Protein AF-A0A7C6XVX2-F1 (afdb_monomer_lite)

Foldseek 3Di:
DVVVVVCCVVVVVVVVCQVPPDPLVSVLVVLLQVLLVQLLVQLCVQPPVPDSVLSNLLSVLLNVLSVCLQQPNPPVVNVVSLVVSLVVLVVVCVVQPPNADPVSSVSSSCSSHVSSVVSSVVRDHD

Structure (mmCIF, N/CA/C/O backbone):
data_AF-A0A7C6XVX2-F1
#
_entry.id   AF-A0A7C6XVX2-F1
#
loop_
_atom_site.group_PDB
_atom_site.id
_atom_site.type_symbol
_atom_site.label_atom_id
_atom_site.label_alt_id
_atom_site.label_comp_id
_atom_site.label_asym_id
_atom_site.label_entity_id
_atom_site.label_seq_id
_atom_site.pdbx_PDB_ins_code
_atom_site.Cartn_x
_atom_site.Cartn_y
_atom_site.Cartn_z
_atom_site.occupancy
_atom_site.B_iso_or_equiv
_atom_site.auth_seq_id
_atom_site.auth_comp_id
_atom_site.auth_asym_id
_atom_site.auth_atom_id
_atom_site.pdbx_PDB_model_num
ATOM 1 N N . MET A 1 1 ? -16.005 -24.664 -4.861 1.00 73.50 1 MET A N 1
ATOM 2 C CA . MET A 1 1 ? -15.081 -25.453 -5.707 1.00 73.50 1 MET A CA 1
ATOM 3 C C . MET A 1 1 ? -14.760 -24.704 -7.001 1.00 73.50 1 MET A C 1
ATOM 5 O O . MET A 1 1 ? -13.632 -24.253 -7.118 1.00 73.50 1 MET A O 1
ATOM 9 N N . LEU A 1 2 ? -15.741 -24.433 -7.877 1.00 80.44 2 LEU A N 1
ATOM 10 C CA . LEU A 1 2 ? -15.555 -23.720 -9.161 1.00 80.44 2 LEU A CA 1
ATOM 11 C C . LEU A 1 2 ? -14.749 -22.408 -9.091 1.00 80.44 2 LEU A C 1
ATOM 13 O O . LEU A 1 2 ? -13.820 -22.232 -9.869 1.00 80.44 2 LEU A O 1
ATOM 17 N N . VAL A 1 3 ? -15.042 -21.518 -8.135 1.00 84.00 3 VAL A N 1
ATOM 18 C CA . VAL A 1 3 ? -14.327 -20.229 -7.992 1.00 84.00 3 VAL A CA 1
ATOM 19 C C . VAL A 1 3 ? -12.832 -20.418 -7.699 1.00 84.00 3 VAL A C 1
ATOM 21 O O . VAL A 1 3 ? -12.007 -19.713 -8.266 1.00 84.00 3 VAL A O 1
ATOM 24 N N . ARG A 1 4 ? -12.463 -21.402 -6.864 1.00 78.38 4 ARG A N 1
ATOM 25 C CA . ARG A 1 4 ? -11.051 -21.697 -6.544 1.00 78.38 4 ARG A CA 1
ATOM 26 C C . ARG A 1 4 ? -10.321 -22.275 -7.758 1.00 78.38 4 ARG A C 1
ATOM 28 O O . ARG A 1 4 ? -9.172 -21.922 -7.999 1.00 78.38 4 ARG A O 1
ATOM 35 N N . THR A 1 5 ? -10.999 -23.118 -8.536 1.00 84.75 5 THR A N 1
ATOM 36 C CA . THR A 1 5 ? -10.455 -23.701 -9.770 1.00 84.75 5 THR A CA 1
ATOM 37 C C . THR A 1 5 ? -10.251 -22.642 -10.852 1.00 84.75 5 THR A C 1
ATOM 39 O O . THR A 1 5 ? -9.189 -22.603 -11.462 1.00 84.75 5 THR A O 1
ATOM 42 N N . LEU A 1 6 ? -11.221 -21.746 -11.050 1.00 84.75 6 LEU A N 1
ATOM 43 C CA . LEU A 1 6 ? -11.114 -20.643 -12.009 1.00 84.75 6 LEU A CA 1
ATOM 44 C C . LEU A 1 6 ? -10.041 -19.629 -11.604 1.00 84.75 6 LEU A C 1
ATOM 46 O O . LEU A 1 6 ? -9.278 -19.188 -12.457 1.00 84.75 6 LEU A O 1
ATOM 50 N N . ALA A 1 7 ? -9.938 -19.304 -10.311 1.00 81.94 7 ALA A N 1
ATOM 51 C CA . ALA A 1 7 ? -8.889 -18.426 -9.804 1.00 81.94 7 ALA A CA 1
ATOM 52 C C . ALA A 1 7 ? -7.495 -19.002 -10.083 1.00 81.94 7 ALA A C 1
ATOM 54 O O . ALA A 1 7 ? -6.646 -18.288 -10.599 1.00 81.94 7 ALA A O 1
ATOM 55 N N . GLY A 1 8 ? -7.271 -20.295 -9.821 1.00 76.44 8 GLY A N 1
ATOM 56 C CA . GLY A 1 8 ? -6.002 -20.952 -10.149 1.00 76.44 8 GLY A CA 1
ATOM 57 C C . GLY A 1 8 ? -5.729 -21.012 -11.655 1.00 76.44 8 GLY A C 1
ATOM 58 O O . GLY A 1 8 ? -4.622 -20.703 -12.091 1.00 76.44 8 GLY A O 1
ATOM 59 N N . LEU A 1 9 ? -6.748 -21.349 -12.452 1.00 88.31 9 LEU A N 1
ATOM 60 C CA . LEU A 1 9 ? -6.645 -21.439 -13.910 1.00 88.31 9 LEU A CA 1
ATOM 61 C C . LEU A 1 9 ? -6.325 -20.091 -14.567 1.00 88.31 9 LEU A C 1
ATOM 63 O O . LEU A 1 9 ? -5.665 -20.082 -15.595 1.00 88.31 9 LEU A O 1
ATOM 67 N N . LEU A 1 10 ? -6.784 -18.972 -13.998 1.00 85.06 10 LEU A N 1
ATOM 68 C CA . LEU A 1 10 ? -6.509 -17.624 -14.505 1.00 85.06 10 LEU A CA 1
ATOM 69 C C . LEU A 1 10 ? -5.225 -17.029 -13.916 1.00 85.06 10 LEU A C 1
ATOM 71 O O . LEU A 1 10 ? -4.445 -16.425 -14.646 1.00 85.06 10 LEU A O 1
ATOM 75 N N . ALA A 1 11 ? -4.980 -17.213 -12.616 1.00 79.62 11 ALA A N 1
ATOM 76 C CA . ALA A 1 11 ? -3.825 -16.633 -11.935 1.00 79.62 11 ALA A CA 1
ATOM 77 C C . ALA A 1 11 ? -2.502 -17.222 -12.432 1.00 79.62 11 ALA A C 1
ATOM 79 O O . ALA A 1 11 ? -1.525 -16.491 -12.558 1.00 79.62 11 ALA A O 1
ATOM 80 N N . LEU A 1 12 ? -2.467 -18.521 -12.747 1.00 80.56 12 LEU A N 1
ATOM 81 C CA . LEU A 1 12 ? -1.256 -19.184 -13.225 1.00 80.56 12 LEU A CA 1
ATOM 82 C C . LEU A 1 12 ? -0.781 -18.645 -14.594 1.00 80.56 12 LEU A C 1
ATOM 84 O O . LEU A 1 12 ? 0.355 -18.183 -14.673 1.00 80.56 12 LEU A O 1
ATOM 88 N N . PRO A 1 13 ? -1.597 -18.621 -15.667 1.00 82.25 13 PRO A N 1
ATOM 89 C CA . PRO A 1 13 ? -1.185 -18.025 -16.937 1.00 82.25 13 PRO A CA 1
ATOM 90 C C . PRO A 1 13 ? -0.980 -16.513 -16.837 1.00 82.25 13 PRO A C 1
ATOM 92 O O . PRO A 1 13 ? -0.093 -15.992 -17.507 1.00 82.25 13 PRO A O 1
ATOM 95 N N . LEU A 1 14 ? -1.728 -15.809 -15.979 1.00 81.19 14 LEU A N 1
ATOM 96 C CA . LEU A 1 14 ? -1.482 -14.391 -15.713 1.00 81.19 14 LEU A CA 1
ATOM 97 C C . LEU A 1 14 ? -0.083 -14.167 -15.119 1.00 81.19 14 LEU A C 1
ATOM 99 O O . LEU A 1 14 ? 0.624 -13.272 -15.570 1.00 81.19 14 LEU A O 1
ATOM 103 N N . LEU A 1 15 ? 0.344 -15.006 -14.169 1.00 76.75 15 LEU A N 1
ATOM 104 C CA . LEU A 1 15 ? 1.694 -14.972 -13.600 1.00 76.75 15 LEU A CA 1
ATOM 105 C C . LEU A 1 15 ? 2.759 -15.175 -14.688 1.00 76.75 15 LEU A C 1
ATOM 107 O O . LEU A 1 15 ? 3.707 -14.399 -14.773 1.00 76.75 15 LEU A O 1
ATOM 111 N N . PHE A 1 16 ? 2.585 -16.178 -15.554 1.00 78.19 16 PHE A N 1
ATOM 112 C CA . PHE A 1 16 ? 3.506 -16.417 -16.669 1.00 78.19 16 PHE A CA 1
ATOM 113 C C . PHE A 1 16 ? 3.549 -15.242 -17.653 1.00 78.19 16 PHE A C 1
ATOM 115 O O . PHE A 1 16 ? 4.627 -14.872 -18.107 1.00 78.19 16 PHE A O 1
ATOM 122 N N . LEU A 1 17 ? 2.410 -14.612 -17.945 1.00 79.75 17 LEU A N 1
ATOM 123 C CA . LEU A 1 17 ? 2.344 -13.445 -18.826 1.00 79.75 17 LEU A CA 1
ATOM 124 C C . LEU A 1 17 ? 3.087 -12.245 -18.214 1.00 79.75 17 LEU A C 1
ATOM 126 O O . LEU A 1 17 ? 3.861 -11.586 -18.903 1.00 79.75 17 LEU A O 1
ATOM 130 N N . VAL A 1 18 ? 2.929 -12.015 -16.907 1.00 74.44 18 VAL A N 1
ATOM 131 C CA . VAL A 1 18 ? 3.647 -10.963 -16.167 1.00 74.44 18 VAL A CA 1
ATOM 132 C C . VAL A 1 18 ? 5.162 -11.194 -16.148 1.00 74.44 18 VAL A C 1
ATOM 134 O O . VAL A 1 18 ? 5.915 -10.229 -16.186 1.00 74.44 18 VAL A O 1
ATOM 137 N N . ILE A 1 19 ? 5.626 -12.445 -16.109 1.00 71.00 19 ILE A N 1
ATOM 138 C CA . ILE A 1 19 ? 7.064 -12.755 -16.065 1.00 71.00 19 ILE A CA 1
ATOM 139 C C . ILE A 1 19 ? 7.702 -12.740 -17.463 1.00 71.00 19 ILE A C 1
ATOM 141 O O . ILE A 1 19 ? 8.821 -12.263 -17.609 1.00 71.00 19 ILE A O 1
ATOM 145 N N . PHE A 1 20 ? 7.023 -13.275 -18.484 1.00 73.25 20 PHE A N 1
ATOM 146 C CA . PHE A 1 20 ? 7.635 -13.531 -19.798 1.00 73.25 20 PHE A CA 1
ATOM 147 C C . PHE A 1 20 ? 7.269 -12.525 -20.896 1.00 73.25 20 PHE A C 1
ATOM 149 O O . PHE A 1 20 ? 7.968 -12.467 -21.904 1.00 73.25 20 PHE A O 1
ATOM 156 N N . VAL A 1 21 ? 6.173 -11.773 -20.752 1.00 78.94 21 VAL A N 1
ATOM 157 C CA . VAL A 1 21 ? 5.651 -10.893 -21.820 1.00 78.94 21 VAL A CA 1
ATOM 158 C C . VAL A 1 21 ? 5.733 -9.415 -21.443 1.00 78.94 21 VAL A C 1
ATOM 160 O O . VAL A 1 21 ? 5.734 -8.552 -22.321 1.00 78.94 21 VAL A O 1
ATOM 163 N N . LEU A 1 22 ? 5.782 -9.101 -20.149 1.00 74.00 22 LEU A N 1
ATOM 164 C CA . LEU A 1 22 ? 5.723 -7.723 -19.684 1.00 74.00 22 LEU A CA 1
ATOM 165 C C . LEU A 1 22 ? 7.050 -6.986 -19.949 1.00 74.00 22 LEU A C 1
ATOM 167 O O . LEU A 1 22 ? 8.115 -7.536 -19.673 1.00 74.00 22 LEU A O 1
ATOM 171 N N . PRO A 1 23 ? 6.999 -5.740 -20.456 1.00 74.88 23 PRO A N 1
ATOM 172 C CA . PRO A 1 23 ? 8.185 -4.898 -20.602 1.00 74.88 23 PRO A CA 1
ATOM 173 C C . PRO A 1 23 ? 8.805 -4.581 -19.233 1.00 74.88 23 PRO A C 1
ATOM 175 O O . PRO A 1 23 ? 8.134 -4.700 -18.210 1.00 74.88 23 PRO A O 1
ATOM 178 N N . ASP A 1 24 ? 10.049 -4.101 -19.217 1.00 74.31 24 ASP A N 1
ATOM 179 C CA . ASP A 1 24 ? 10.851 -3.857 -18.003 1.00 74.31 24 ASP A CA 1
ATOM 180 C C . ASP A 1 24 ? 10.130 -3.045 -16.904 1.00 74.31 24 ASP A C 1
ATOM 182 O O . ASP A 1 24 ? 10.327 -3.278 -15.713 1.00 74.31 24 ASP A O 1
ATOM 186 N N . TRP A 1 25 ? 9.227 -2.131 -17.278 1.00 73.88 25 TRP A N 1
ATOM 187 C CA . TRP A 1 25 ? 8.416 -1.336 -16.342 1.00 73.88 25 TRP A CA 1
ATOM 188 C C . TRP A 1 25 ? 7.161 -2.057 -15.817 1.00 73.88 25 TRP A C 1
ATOM 190 O O . TRP A 1 25 ? 6.591 -1.676 -14.793 1.00 73.88 25 TRP A O 1
ATOM 200 N N . GLY A 1 26 ? 6.699 -3.095 -16.511 1.00 77.88 26 GLY A N 1
ATOM 201 C CA . GLY A 1 26 ? 5.473 -3.819 -16.190 1.00 77.88 26 GLY A CA 1
ATOM 202 C C . GLY A 1 26 ? 5.597 -4.668 -14.928 1.00 77.88 26 GLY A C 1
ATOM 203 O O . GLY A 1 26 ? 4.652 -4.748 -14.142 1.00 77.88 26 GLY A O 1
ATOM 204 N N . VAL A 1 27 ? 6.763 -5.275 -14.703 1.00 77.75 27 VAL A N 1
ATOM 205 C CA . VAL A 1 27 ? 7.040 -6.107 -13.522 1.00 77.75 27 VAL A CA 1
ATOM 206 C C . VAL A 1 27 ? 6.931 -5.297 -12.214 1.00 77.75 27 VAL A C 1
ATOM 208 O O . VAL A 1 27 ? 6.145 -5.690 -11.347 1.00 77.75 27 VAL A O 1
ATOM 211 N N . PRO A 1 28 ? 7.607 -4.139 -12.055 1.00 78.94 28 PRO A N 1
ATOM 212 C CA . PRO A 1 28 ? 7.433 -3.292 -10.873 1.00 78.94 28 PRO A CA 1
ATOM 213 C C . PRO A 1 28 ? 5.990 -2.808 -10.688 1.00 78.94 28 PRO A C 1
ATOM 215 O O . PRO A 1 28 ? 5.505 -2.745 -9.559 1.00 78.94 28 PRO A O 1
ATOM 218 N N . MET A 1 29 ? 5.266 -2.526 -11.775 1.00 82.12 29 MET A N 1
ATOM 219 C CA . MET A 1 29 ? 3.857 -2.130 -11.704 1.00 82.12 29 MET A CA 1
ATOM 220 C C . MET A 1 29 ? 2.960 -3.270 -11.197 1.00 82.12 29 MET A C 1
ATOM 222 O O . MET A 1 29 ? 2.088 -3.040 -10.358 1.00 82.12 29 MET A O 1
ATOM 226 N N . ALA A 1 30 ? 3.204 -4.509 -11.633 1.00 83.88 30 ALA A N 1
ATOM 227 C CA . ALA A 1 30 ? 2.503 -5.683 -11.120 1.00 83.88 30 ALA A CA 1
ATOM 228 C C . ALA A 1 30 ? 2.771 -5.885 -9.619 1.00 83.88 30 ALA A C 1
ATOM 230 O O . ALA A 1 30 ? 1.831 -6.073 -8.845 1.00 83.88 30 ALA A O 1
ATOM 231 N N . TYR A 1 31 ? 4.027 -5.761 -9.180 1.00 83.94 31 TYR A N 1
ATOM 232 C CA . TYR A 1 31 ? 4.374 -5.838 -7.759 1.00 83.94 31 TYR A CA 1
ATOM 233 C C . TYR A 1 31 ? 3.830 -4.668 -6.933 1.00 83.94 31 TYR A C 1
ATOM 235 O O . TYR A 1 31 ? 3.510 -4.863 -5.762 1.00 83.94 31 TYR A O 1
ATOM 243 N N . ALA A 1 32 ? 3.676 -3.476 -7.512 1.00 86.94 32 ALA A N 1
ATOM 244 C CA . ALA A 1 32 ? 3.016 -2.350 -6.856 1.00 86.94 32 ALA A CA 1
ATOM 245 C C . ALA A 1 32 ? 1.531 -2.637 -6.606 1.00 86.94 32 ALA A C 1
ATOM 247 O O . ALA A 1 32 ? 1.037 -2.401 -5.505 1.00 86.94 32 ALA A O 1
ATOM 248 N N . VAL A 1 33 ? 0.831 -3.212 -7.590 1.00 89.19 33 VAL A N 1
ATOM 249 C CA . VAL A 1 33 ? -0.574 -3.622 -7.439 1.00 89.19 33 VAL A CA 1
ATOM 250 C C . VAL A 1 33 ? -0.710 -4.739 -6.403 1.00 89.19 33 VAL A C 1
ATOM 252 O O . VAL A 1 33 ? -1.554 -4.647 -5.513 1.00 89.19 33 VAL A O 1
ATOM 255 N N . LEU A 1 34 ? 0.141 -5.766 -6.472 1.00 87.38 34 LEU A N 1
ATOM 256 C CA . LEU A 1 34 ? 0.140 -6.868 -5.506 1.00 87.38 34 LEU A CA 1
ATOM 257 C C . LEU A 1 34 ? 0.485 -6.389 -4.091 1.00 87.38 34 LEU A C 1
ATOM 259 O O . LEU A 1 34 ? -0.175 -6.788 -3.137 1.00 87.38 34 LEU A O 1
ATOM 263 N N . GLY A 1 35 ? 1.469 -5.499 -3.954 1.00 87.88 35 GLY A N 1
ATOM 264 C CA . GLY A 1 35 ? 1.842 -4.870 -2.688 1.00 87.88 35 GLY A CA 1
ATOM 265 C C . GLY A 1 35 ? 0.710 -4.038 -2.096 1.00 87.88 35 GLY A C 1
ATOM 266 O O . GLY A 1 35 ? 0.421 -4.160 -0.909 1.00 87.88 35 GLY A O 1
ATOM 267 N N . ALA A 1 36 ? 0.018 -3.250 -2.921 1.00 90.75 36 ALA A N 1
ATOM 268 C CA . ALA A 1 36 ? -1.136 -2.467 -2.492 1.00 90.75 36 ALA A CA 1
ATOM 269 C C . ALA A 1 36 ? -2.293 -3.353 -2.017 1.00 90.75 36 ALA A C 1
ATOM 271 O O . ALA A 1 36 ? -2.885 -3.077 -0.973 1.00 90.75 36 ALA A O 1
ATOM 272 N N . LEU A 1 37 ? -2.592 -4.429 -2.753 1.00 89.31 37 LEU A N 1
ATOM 273 C CA . LEU A 1 37 ? -3.640 -5.379 -2.388 1.00 89.31 37 LEU A CA 1
ATOM 274 C C . LEU A 1 37 ? -3.289 -6.108 -1.084 1.00 89.31 37 LEU A C 1
ATOM 276 O O . LEU A 1 37 ? -4.099 -6.137 -0.162 1.00 89.31 37 LEU A O 1
ATOM 280 N N . ALA A 1 38 ? -2.059 -6.618 -0.976 1.00 87.56 38 ALA A N 1
ATOM 281 C CA . ALA A 1 38 ? -1.570 -7.300 0.217 1.00 87.56 38 ALA A CA 1
ATOM 282 C C . ALA A 1 38 ? -1.595 -6.381 1.446 1.00 87.56 38 ALA A C 1
ATOM 284 O O . ALA A 1 38 ? -2.051 -6.789 2.513 1.00 87.56 38 ALA A O 1
ATOM 285 N N . ALA A 1 39 ? -1.163 -5.124 1.294 1.00 90.00 39 ALA A N 1
ATOM 286 C CA . ALA A 1 39 ? -1.210 -4.139 2.366 1.00 90.00 39 ALA A CA 1
ATOM 287 C C . ALA A 1 39 ? -2.654 -3.822 2.782 1.00 90.00 39 ALA A C 1
ATOM 289 O O . ALA A 1 39 ? -2.974 -3.813 3.971 1.00 90.00 39 ALA A O 1
ATOM 290 N N . TYR A 1 40 ? -3.546 -3.615 1.811 1.00 89.69 40 TYR A N 1
ATOM 291 C CA . TYR A 1 40 ? -4.958 -3.347 2.068 1.00 89.69 40 TYR A CA 1
ATOM 292 C C . TYR A 1 40 ? -5.634 -4.497 2.820 1.00 89.69 40 TYR A C 1
ATOM 294 O O . TYR A 1 40 ? -6.333 -4.263 3.810 1.00 89.69 40 TYR A O 1
ATOM 302 N N . GLU A 1 41 ? -5.435 -5.733 2.363 1.00 88.38 41 GLU A N 1
ATOM 303 C CA . GLU A 1 41 ? -6.040 -6.922 2.960 1.00 88.38 41 GLU A CA 1
ATOM 304 C C . GLU A 1 41 ? -5.480 -7.202 4.352 1.00 88.38 41 GLU A C 1
ATOM 306 O O . GLU A 1 41 ? -6.259 -7.454 5.270 1.00 88.38 41 GLU A O 1
ATOM 311 N N . LEU A 1 42 ? -4.163 -7.072 4.547 1.00 88.50 42 LEU A N 1
ATOM 312 C CA . LEU A 1 42 ? -3.537 -7.275 5.852 1.00 88.50 42 LEU A CA 1
ATOM 313 C C . LEU A 1 42 ? -4.071 -6.284 6.893 1.00 88.50 42 LEU A C 1
ATOM 315 O O . LEU A 1 42 ? -4.470 -6.683 7.987 1.00 88.50 42 LEU A O 1
ATOM 319 N N . VAL A 1 43 ? -4.136 -4.995 6.546 1.00 87.50 43 VAL A N 1
ATOM 320 C CA . VAL A 1 43 ? -4.644 -3.958 7.459 1.00 87.50 43 VAL A CA 1
ATOM 321 C C . VAL A 1 43 ? -6.146 -4.111 7.691 1.00 87.50 43 VAL A C 1
ATOM 323 O O . VAL A 1 43 ? -6.626 -3.893 8.803 1.00 87.50 43 VAL A O 1
ATOM 326 N N . SER A 1 44 ? -6.901 -4.528 6.672 1.00 85.12 44 SER A N 1
ATOM 327 C CA . SER A 1 44 ? -8.333 -4.814 6.813 1.00 85.12 44 SER A CA 1
ATOM 328 C C . SER A 1 44 ? -8.593 -6.014 7.731 1.00 85.12 44 SER A C 1
ATOM 330 O O . SER A 1 44 ? -9.528 -5.970 8.535 1.00 85.12 44 SER A O 1
ATOM 332 N N . ALA A 1 45 ? -7.755 -7.052 7.651 1.00 80.94 45 ALA A N 1
ATOM 333 C CA . ALA A 1 45 ? -7.840 -8.258 8.472 1.00 80.94 45 ALA A CA 1
ATOM 334 C C . ALA A 1 45 ? -7.425 -8.017 9.934 1.00 80.94 45 ALA A C 1
ATOM 336 O O . ALA A 1 45 ? -8.007 -8.618 10.833 1.00 80.94 45 ALA A O 1
ATOM 337 N N . ALA A 1 46 ? -6.492 -7.096 10.190 1.00 75.38 46 ALA A N 1
ATOM 338 C CA . ALA A 1 46 ? -5.974 -6.772 11.525 1.00 75.38 46 ALA A CA 1
ATOM 339 C C . ALA A 1 46 ? -6.956 -6.014 12.452 1.00 75.38 46 ALA A C 1
ATOM 341 O O . ALA A 1 46 ? -6.561 -5.533 13.509 1.00 75.38 46 ALA A O 1
ATOM 342 N N . GLY A 1 47 ? -8.243 -5.916 12.094 1.00 62.41 47 GLY A N 1
ATOM 343 C CA . GLY A 1 47 ? -9.293 -5.415 12.996 1.00 62.41 47 GLY A CA 1
ATOM 344 C C . GLY A 1 47 ? -9.919 -4.065 12.626 1.00 62.41 47 GLY A C 1
ATOM 345 O O . GLY A 1 47 ? -10.583 -3.452 13.460 1.00 62.41 47 GLY A O 1
ATOM 346 N N . LEU A 1 48 ? -9.774 -3.593 11.382 1.00 52.41 48 LEU A N 1
ATOM 347 C CA . LEU A 1 48 ? -10.102 -2.211 10.991 1.00 52.41 48 LEU A CA 1
ATOM 348 C C . LEU A 1 48 ? -11.243 -2.021 9.985 1.00 52.41 48 LEU A C 1
ATOM 350 O O . LEU A 1 48 ? -11.392 -0.927 9.435 1.00 52.41 48 LEU A O 1
ATOM 354 N N . ALA A 1 49 ? -12.108 -3.013 9.763 1.00 52.38 49 ALA A N 1
ATOM 355 C CA . ALA A 1 49 ? -13.203 -2.890 8.786 1.00 52.38 49 ALA A CA 1
ATOM 356 C C . ALA A 1 49 ? -14.118 -1.655 8.997 1.00 52.38 49 ALA A C 1
ATOM 358 O O . ALA A 1 49 ? -14.801 -1.222 8.069 1.00 52.38 49 ALA A O 1
ATOM 359 N N . LYS A 1 50 ? -14.106 -1.040 10.191 1.00 60.50 50 LYS A N 1
ATOM 360 C CA . LYS A 1 50 ? -14.840 0.200 10.488 1.00 60.50 50 LYS A CA 1
ATOM 361 C C . LYS A 1 50 ? -14.226 1.463 9.867 1.00 60.50 50 LYS A C 1
ATOM 363 O O . LYS A 1 50 ? -14.960 2.414 9.613 1.00 60.50 50 LYS A O 1
ATOM 368 N N . ARG A 1 51 ? -12.910 1.514 9.620 1.00 69.94 51 ARG A N 1
ATOM 369 C CA . ARG A 1 51 ? -12.209 2.732 9.171 1.00 69.94 51 ARG A CA 1
ATOM 370 C C . ARG A 1 51 ? -11.336 2.447 7.949 1.00 69.94 51 ARG A C 1
ATOM 372 O O . ARG A 1 51 ? -10.146 2.172 8.055 1.00 69.94 51 ARG A O 1
ATOM 379 N N . LYS A 1 52 ? -11.934 2.618 6.764 1.00 81.88 52 LYS A N 1
ATOM 380 C CA . LYS A 1 52 ? -11.305 2.417 5.439 1.00 81.88 52 LYS A CA 1
ATOM 381 C C . LYS A 1 52 ? -10.063 3.281 5.175 1.00 81.88 52 LYS A C 1
ATOM 383 O O . LYS A 1 52 ? -9.337 3.014 4.224 1.00 81.88 52 LYS A O 1
ATOM 388 N N . PHE A 1 53 ? -9.814 4.297 6.003 1.00 86.44 53 PHE A N 1
ATOM 389 C CA . PHE A 1 53 ? -8.674 5.201 5.860 1.00 86.44 53 PHE A CA 1
ATOM 390 C C . PHE A 1 53 ? -7.325 4.489 6.031 1.00 86.44 53 PHE A C 1
ATOM 392 O O . PHE A 1 53 ? -6.446 4.671 5.196 1.00 86.44 53 PHE A O 1
ATOM 399 N N . LEU A 1 54 ? -7.166 3.657 7.069 1.00 86.94 54 LEU A N 1
ATOM 400 C CA . LEU A 1 54 ? -5.887 2.999 7.370 1.00 86.94 54 LEU A CA 1
ATOM 401 C C . LEU A 1 54 ? -5.481 1.958 6.303 1.00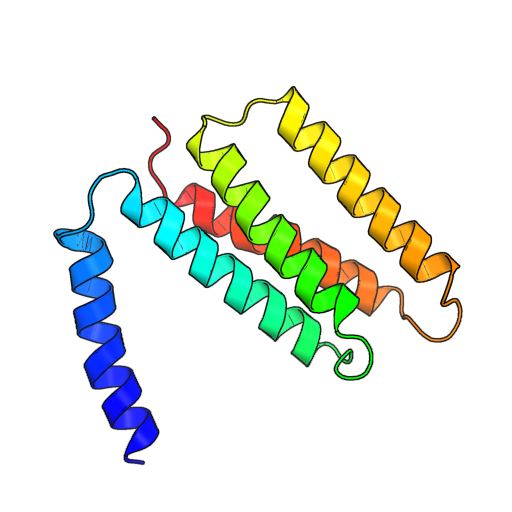 86.94 54 LEU A C 1
ATOM 403 O O . LEU A 1 54 ? -4.349 2.019 5.823 1.00 86.94 54 LEU A O 1
ATOM 407 N N . PRO A 1 55 ? -6.386 1.078 5.829 1.00 87.88 55 PRO A N 1
ATOM 408 C CA . PRO A 1 55 ? -6.092 0.218 4.684 1.00 87.88 55 PRO A CA 1
ATOM 409 C C . PRO A 1 55 ? -5.756 1.004 3.409 1.00 87.88 55 PRO A C 1
ATOM 411 O O . PRO A 1 55 ? -4.813 0.660 2.703 1.00 87.88 55 PRO A O 1
ATOM 414 N N . ALA A 1 56 ? -6.494 2.083 3.118 1.00 89.81 56 ALA A N 1
ATOM 415 C CA . ALA A 1 56 ? -6.291 2.870 1.902 1.00 89.81 56 ALA A CA 1
ATOM 416 C C . ALA A 1 56 ? -4.954 3.625 1.902 1.00 89.81 56 ALA A C 1
ATOM 418 O O . ALA A 1 56 ? -4.267 3.660 0.879 1.00 89.81 56 ALA A O 1
ATOM 419 N N . ILE A 1 57 ? -4.557 4.205 3.041 1.00 91.06 57 ILE A N 1
ATOM 420 C CA . ILE A 1 57 ? -3.279 4.916 3.139 1.00 91.06 57 ILE A CA 1
ATOM 421 C C . ILE A 1 57 ? -2.100 3.943 3.084 1.00 91.06 57 ILE A C 1
ATOM 423 O O . ILE A 1 57 ? -1.130 4.220 2.388 1.00 91.06 57 ILE A O 1
ATOM 427 N N . SER A 1 58 ? -2.213 2.772 3.719 1.00 90.69 58 SER A N 1
ATOM 428 C CA . SER A 1 58 ? -1.195 1.718 3.637 1.00 90.69 58 SER A CA 1
ATOM 429 C C . SER A 1 58 ? -1.013 1.216 2.202 1.00 90.69 58 SER A C 1
ATOM 431 O O . SER A 1 58 ? 0.108 1.163 1.706 1.00 90.69 58 SER A O 1
ATOM 433 N N . ALA A 1 59 ? -2.115 0.963 1.487 1.00 91.62 59 ALA A N 1
ATOM 434 C CA . ALA A 1 59 ? -2.084 0.567 0.081 1.00 91.62 59 ALA A CA 1
ATOM 435 C C . ALA A 1 59 ? -1.474 1.648 -0.829 1.00 91.62 59 ALA A C 1
ATOM 437 O O . ALA A 1 59 ? -0.684 1.342 -1.716 1.00 91.62 59 ALA A O 1
ATOM 438 N N . SER A 1 60 ? -1.797 2.922 -0.586 1.00 92.25 60 SER A N 1
ATOM 439 C CA . SER A 1 60 ? -1.225 4.048 -1.340 1.00 92.25 60 SER A CA 1
ATOM 440 C C . SER A 1 60 ? 0.288 4.147 -1.139 1.00 92.25 60 SER A C 1
ATOM 442 O O . SER A 1 60 ? 1.038 4.312 -2.101 1.00 92.25 60 SER A O 1
ATOM 444 N N . PHE A 1 61 ? 0.749 3.996 0.105 1.00 91.00 61 PHE A N 1
ATOM 445 C CA . PHE A 1 61 ? 2.175 3.993 0.416 1.00 91.00 61 PHE A CA 1
ATOM 446 C C . PHE A 1 61 ? 2.895 2.766 -0.137 1.00 91.00 61 PHE A C 1
ATOM 448 O O . PHE A 1 61 ? 4.020 2.903 -0.607 1.00 91.00 61 PHE A O 1
ATOM 455 N N . ALA A 1 62 ? 2.231 1.613 -0.206 1.00 90.38 62 ALA A N 1
ATOM 456 C CA . ALA A 1 62 ? 2.786 0.431 -0.848 1.00 90.38 62 ALA A CA 1
ATOM 457 C C . ALA A 1 62 ? 3.118 0.647 -2.332 1.00 90.38 62 ALA A C 1
ATOM 459 O O . ALA A 1 62 ? 4.170 0.211 -2.801 1.00 90.38 62 ALA A O 1
ATOM 460 N N . VAL A 1 63 ? 2.271 1.383 -3.059 1.00 90.25 63 VAL A N 1
ATOM 461 C CA . VAL A 1 63 ? 2.557 1.786 -4.445 1.00 90.25 63 VAL A CA 1
ATOM 462 C C . VAL A 1 63 ? 3.717 2.781 -4.502 1.00 90.25 63 VAL A C 1
ATOM 464 O O . VAL A 1 63 ? 4.605 2.639 -5.340 1.00 90.25 63 VAL A O 1
ATOM 467 N N . LEU A 1 64 ? 3.737 3.773 -3.606 1.00 89.44 64 LEU A N 1
ATOM 468 C CA . LEU A 1 64 ? 4.795 4.789 -3.564 1.00 89.44 64 LEU A CA 1
ATOM 469 C C . LEU A 1 64 ? 6.172 4.188 -3.276 1.00 89.44 64 LEU A C 1
ATOM 471 O O . LEU A 1 64 ? 7.135 4.556 -3.940 1.00 89.44 64 LEU A O 1
ATOM 475 N N . VAL A 1 65 ? 6.264 3.240 -2.339 1.00 87.56 65 VAL A N 1
ATOM 476 C CA . VAL A 1 65 ? 7.519 2.545 -2.016 1.00 87.56 65 VAL A CA 1
ATOM 477 C C . VAL A 1 65 ? 8.060 1.811 -3.240 1.00 87.56 65 VAL A C 1
ATOM 479 O O . VAL A 1 65 ? 9.254 1.895 -3.520 1.00 87.56 65 VAL A O 1
ATOM 482 N N . GLN A 1 66 ? 7.186 1.170 -4.018 1.00 84.44 66 GLN A N 1
ATOM 483 C CA . GLN A 1 66 ? 7.596 0.500 -5.251 1.00 84.44 66 GLN A CA 1
ATOM 484 C C . GLN A 1 66 ? 7.991 1.468 -6.362 1.00 84.44 66 GLN A C 1
ATOM 486 O O . GLN A 1 66 ? 8.962 1.219 -7.074 1.00 84.44 66 GLN A O 1
ATOM 491 N N . ALA A 1 67 ? 7.306 2.606 -6.476 1.00 84.44 67 ALA A N 1
ATOM 492 C CA . ALA A 1 67 ? 7.714 3.663 -7.392 1.00 84.44 67 ALA A CA 1
ATOM 493 C C . ALA A 1 67 ? 9.105 4.212 -7.026 1.00 84.44 67 A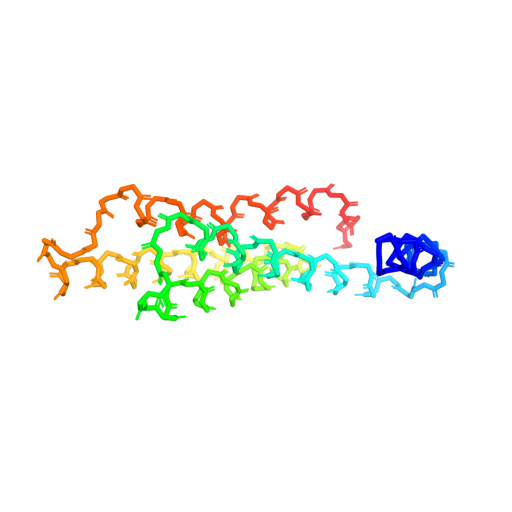LA A C 1
ATOM 495 O O . ALA A 1 67 ? 9.955 4.362 -7.899 1.00 84.44 67 ALA A O 1
ATOM 496 N N . TRP A 1 68 ? 9.376 4.463 -5.740 1.00 85.38 68 TRP A N 1
ATOM 497 C CA . TRP A 1 68 ? 10.695 4.919 -5.290 1.00 85.38 68 TRP A CA 1
ATOM 498 C C . TRP A 1 68 ? 11.790 3.891 -5.554 1.00 85.38 68 TRP A C 1
ATOM 500 O O . TRP A 1 68 ? 12.884 4.280 -5.957 1.00 85.38 68 TRP A O 1
ATOM 510 N N . ALA A 1 69 ? 11.501 2.604 -5.357 1.00 80.44 69 ALA A N 1
ATOM 511 C CA . ALA A 1 69 ? 12.455 1.544 -5.643 1.00 80.44 69 ALA A CA 1
ATOM 512 C C . ALA A 1 69 ? 12.773 1.433 -7.142 1.00 80.44 69 ALA A C 1
ATOM 514 O O . ALA A 1 69 ? 13.937 1.274 -7.498 1.00 80.44 69 ALA A O 1
ATOM 515 N N . TYR A 1 70 ? 11.770 1.589 -8.015 1.00 79.38 70 TYR A N 1
ATOM 516 C CA . TYR A 1 70 ? 11.963 1.567 -9.467 1.00 79.38 70 TYR A CA 1
ATOM 517 C C . TYR A 1 70 ? 12.851 2.713 -9.971 1.00 79.38 70 TYR A C 1
ATOM 519 O O . TYR A 1 70 ? 13.729 2.492 -10.794 1.00 79.38 70 TYR A O 1
ATOM 527 N N . PHE A 1 71 ? 12.671 3.931 -9.452 1.00 78.12 71 PHE A N 1
ATOM 528 C CA . PHE A 1 71 ? 13.490 5.093 -9.829 1.00 78.12 71 PHE A CA 1
ATOM 529 C C . PHE A 1 71 ? 14.846 5.160 -9.092 1.00 78.12 71 PHE A C 1
ATOM 531 O O . PHE A 1 71 ? 15.412 6.243 -8.941 1.00 78.12 71 PHE A O 1
ATOM 538 N N . GLY A 1 72 ? 15.360 4.026 -8.601 1.00 70.44 72 GLY A N 1
ATOM 539 C CA . GLY A 1 72 ? 16.699 3.932 -8.015 1.00 70.44 72 GLY A CA 1
ATOM 540 C C . GLY A 1 72 ? 16.835 4.532 -6.614 1.00 70.44 72 GLY A C 1
ATOM 541 O O . GLY A 1 72 ? 17.900 5.041 -6.277 1.00 70.44 72 GLY A O 1
ATOM 542 N N . PHE A 1 73 ? 15.773 4.499 -5.796 1.00 63.03 73 PHE A N 1
ATOM 543 C CA . PHE A 1 73 ? 15.730 5.103 -4.458 1.00 63.03 73 PHE A CA 1
ATOM 544 C C . PHE A 1 73 ? 16.300 6.529 -4.458 1.00 63.03 73 PHE A C 1
ATOM 546 O O . PHE A 1 73 ? 17.356 6.804 -3.887 1.00 63.03 73 PHE A O 1
ATOM 553 N N . LEU A 1 74 ? 15.577 7.478 -5.058 1.00 62.03 74 LEU A N 1
ATOM 554 C CA . LEU A 1 74 ? 15.855 8.895 -4.827 1.00 62.03 74 LEU A CA 1
ATOM 555 C C . LEU A 1 74 ? 15.750 9.155 -3.308 1.00 62.03 74 LEU A C 1
ATOM 557 O O . LEU A 1 74 ? 14.653 9.208 -2.744 1.00 62.03 74 LEU A O 1
ATOM 561 N N . ALA A 1 75 ? 16.903 9.248 -2.636 1.00 68.94 75 ALA A N 1
ATOM 562 C CA . ALA A 1 75 ? 16.998 9.123 -1.180 1.00 68.94 75 ALA A CA 1
ATOM 563 C C . ALA A 1 75 ? 16.168 10.179 -0.433 1.00 68.94 75 ALA A C 1
ATOM 565 O O . ALA A 1 75 ? 15.577 9.897 0.605 1.00 68.94 75 ALA A O 1
ATOM 566 N N . TRP A 1 76 ? 16.061 11.386 -0.988 1.00 79.19 76 TRP A N 1
ATOM 567 C CA . TRP A 1 76 ? 15.321 12.486 -0.370 1.00 79.19 76 TRP A CA 1
ATOM 568 C C . TRP A 1 76 ? 13.791 12.306 -0.399 1.00 79.19 76 TRP A C 1
ATOM 570 O O . TRP A 1 76 ? 13.178 12.346 0.671 1.00 79.19 76 TRP A O 1
ATOM 580 N N . PRO A 1 77 ? 13.148 12.078 -1.564 1.00 82.00 77 PRO A N 1
ATOM 581 C CA . PRO A 1 77 ? 11.707 11.829 -1.637 1.00 82.00 77 PRO A CA 1
ATOM 582 C C . PRO A 1 77 ? 11.229 10.640 -0.804 1.00 82.00 77 PRO A C 1
ATOM 584 O O . PRO A 1 77 ? 10.197 10.744 -0.144 1.00 82.00 77 PRO A O 1
ATOM 587 N N . ALA A 1 78 ? 11.977 9.533 -0.805 1.00 83.56 78 ALA A N 1
ATOM 588 C CA . ALA A 1 78 ? 11.595 8.334 -0.067 1.00 83.56 78 ALA A CA 1
ATOM 589 C C . ALA A 1 78 ? 11.601 8.583 1.448 1.00 83.56 78 ALA A C 1
ATOM 591 O O . ALA A 1 78 ? 10.629 8.265 2.131 1.00 83.56 78 ALA A O 1
ATOM 592 N N . VAL A 1 79 ? 12.653 9.226 1.970 1.00 85.94 79 VAL A N 1
ATOM 593 C CA . VAL A 1 79 ? 12.762 9.565 3.399 1.00 85.94 79 VAL A CA 1
ATOM 594 C C . VAL A 1 79 ? 11.668 10.545 3.824 1.00 85.94 79 VAL A C 1
ATOM 596 O O . VAL A 1 79 ? 11.027 10.334 4.853 1.00 85.94 79 VAL A O 1
ATOM 599 N N . LEU A 1 80 ? 11.403 11.585 3.024 1.00 90.06 80 LEU A N 1
ATOM 600 C CA . LEU A 1 80 ? 10.322 12.537 3.297 1.00 90.06 80 LEU A CA 1
ATOM 601 C C . LEU A 1 80 ? 8.950 11.859 3.281 1.00 90.06 80 LEU A C 1
ATOM 603 O O . LEU A 1 80 ? 8.136 12.099 4.170 1.00 90.06 80 LEU A O 1
ATOM 607 N N . GLY A 1 81 ? 8.697 10.986 2.307 1.00 89.31 81 GLY A N 1
ATOM 608 C CA . GLY A 1 81 ? 7.451 10.234 2.223 1.00 89.31 81 GLY A CA 1
ATOM 609 C C . GLY A 1 81 ? 7.255 9.299 3.417 1.00 89.31 81 GLY A C 1
ATOM 610 O O . GLY A 1 81 ? 6.183 9.296 4.017 1.00 89.31 81 GLY A O 1
ATOM 611 N N . LEU A 1 82 ? 8.298 8.570 3.820 1.00 89.00 82 LEU A N 1
ATOM 612 C CA . LEU A 1 82 ? 8.306 7.737 5.028 1.00 89.00 82 LEU A CA 1
ATOM 613 C C . LEU A 1 82 ? 8.009 8.554 6.290 1.00 89.00 82 LEU A C 1
ATOM 615 O O . LEU A 1 82 ? 7.165 8.159 7.094 1.00 89.00 82 LEU A O 1
ATOM 619 N N . LEU A 1 83 ? 8.651 9.714 6.446 1.00 91.81 83 LEU A N 1
ATOM 620 C CA . LEU A 1 83 ? 8.413 10.605 7.579 1.00 91.81 83 LEU A CA 1
ATOM 621 C C . LEU A 1 83 ? 6.958 11.091 7.611 1.00 91.81 83 LEU A C 1
ATOM 623 O O . LEU A 1 83 ? 6.319 11.056 8.663 1.00 91.81 83 LEU A O 1
ATOM 627 N N . LEU A 1 84 ? 6.417 11.500 6.460 1.00 93.62 84 LEU A N 1
ATOM 628 C CA . LEU A 1 84 ? 5.019 11.910 6.333 1.00 93.62 84 LEU A CA 1
ATOM 629 C C . LEU A 1 84 ? 4.065 10.761 6.660 1.00 93.62 84 LEU A C 1
ATOM 631 O O . LEU A 1 84 ? 3.080 10.978 7.359 1.00 93.62 84 LEU A O 1
ATOM 635 N N . PHE A 1 85 ? 4.360 9.540 6.212 1.00 92.75 85 PHE A N 1
ATOM 636 C CA . PHE A 1 85 ? 3.536 8.374 6.515 1.00 92.75 85 PHE A CA 1
ATOM 637 C C . PHE A 1 85 ? 3.449 8.122 8.017 1.00 92.75 85 PHE A C 1
ATOM 639 O O . PHE A 1 85 ? 2.354 8.017 8.570 1.00 92.75 85 PHE A O 1
ATOM 646 N N . VAL A 1 86 ? 4.604 8.099 8.686 1.00 92.31 86 VAL A N 1
ATOM 647 C CA . VAL A 1 86 ? 4.693 7.949 10.140 1.00 92.31 86 VAL A CA 1
ATOM 648 C C . VAL A 1 86 ? 3.919 9.073 10.827 1.00 92.31 86 VAL A C 1
ATOM 650 O O . VAL A 1 86 ? 3.050 8.798 11.653 1.00 92.31 86 VAL A O 1
ATOM 653 N N . ALA A 1 87 ? 4.156 10.330 10.446 1.00 93.44 87 ALA A N 1
ATOM 654 C CA . ALA A 1 87 ? 3.475 11.481 11.032 1.00 93.44 87 ALA A CA 1
ATOM 655 C C . ALA A 1 87 ? 1.945 11.394 10.887 1.00 93.44 87 ALA A C 1
ATOM 657 O O . ALA A 1 87 ? 1.225 11.648 11.853 1.00 93.44 87 ALA A O 1
ATOM 658 N N . ILE A 1 88 ? 1.439 10.985 9.718 1.00 93.00 88 ILE A N 1
ATOM 659 C CA . ILE A 1 88 ? 0.001 10.817 9.477 1.00 93.00 88 ILE A CA 1
ATOM 660 C C . ILE A 1 88 ? -0.574 9.700 10.350 1.00 93.00 88 ILE A C 1
ATOM 662 O O . ILE A 1 88 ? -1.635 9.885 10.945 1.00 93.00 88 ILE A O 1
ATOM 666 N N . LEU A 1 89 ? 0.111 8.559 10.466 1.00 90.50 89 LEU A N 1
ATOM 667 C CA . LEU A 1 89 ? -0.346 7.440 11.291 1.00 90.50 89 LEU A CA 1
ATOM 668 C C . LEU A 1 89 ? -0.386 7.799 12.780 1.00 90.50 89 LEU A C 1
ATOM 670 O O . LEU A 1 89 ? -1.375 7.509 13.454 1.00 90.50 89 LEU A O 1
ATOM 674 N N . PHE A 1 90 ? 0.640 8.488 13.282 1.00 89.50 90 PHE A N 1
ATOM 675 C CA . PHE A 1 90 ? 0.661 8.976 14.660 1.00 89.50 90 PHE A CA 1
ATOM 676 C C . PHE A 1 90 ? -0.416 10.036 14.907 1.00 89.50 90 PHE A C 1
ATOM 678 O O . PHE A 1 90 ? -1.147 9.939 15.890 1.00 89.50 90 PHE A O 1
ATOM 685 N N . ALA A 1 91 ? -0.586 11.007 14.005 1.00 91.25 91 ALA A N 1
ATOM 686 C CA . ALA A 1 91 ? -1.655 12.001 14.104 1.00 91.25 91 ALA A CA 1
ATOM 687 C C . ALA A 1 91 ? -3.047 11.348 14.083 1.00 91.25 91 ALA A C 1
ATOM 689 O O . ALA A 1 91 ? -3.933 11.734 14.849 1.00 91.25 91 ALA A O 1
ATOM 690 N N . TYR A 1 92 ? -3.237 10.322 13.249 1.00 89.25 92 TYR A N 1
ATOM 691 C CA . TYR A 1 92 ? -4.480 9.561 13.187 1.00 89.25 92 TYR A CA 1
ATOM 692 C C . TYR A 1 92 ? -4.743 8.774 14.473 1.00 89.25 92 TYR A C 1
ATOM 694 O O . TYR A 1 92 ? -5.872 8.791 14.966 1.00 89.25 92 TYR A O 1
ATOM 702 N N . GLY A 1 93 ? -3.712 8.127 15.025 1.00 86.31 93 GLY A N 1
ATOM 703 C CA . GLY A 1 93 ? -3.776 7.421 16.302 1.00 86.31 93 GLY A CA 1
ATOM 704 C C . GLY A 1 93 ? -4.103 8.359 17.464 1.00 86.31 93 GLY A C 1
ATOM 705 O O . GLY A 1 93 ? -5.012 8.073 18.235 1.00 86.31 93 GLY A O 1
ATOM 706 N N . MET A 1 94 ? -3.451 9.526 17.538 1.00 87.81 94 MET A N 1
ATOM 707 C CA . MET A 1 94 ? -3.733 10.548 18.557 1.00 87.81 94 MET A CA 1
ATOM 708 C C . MET A 1 94 ? -5.160 11.097 18.462 1.00 87.81 94 MET A C 1
ATOM 710 O O . MET A 1 94 ? -5.819 11.306 19.476 1.00 87.81 94 MET A O 1
ATOM 714 N N . ARG A 1 95 ? -5.672 11.309 17.244 1.00 87.19 95 ARG A N 1
ATOM 715 C CA . ARG A 1 95 ? -7.049 11.780 17.036 1.00 87.19 95 ARG A CA 1
ATOM 716 C C . ARG A 1 95 ? -8.102 10.756 17.475 1.00 87.19 95 ARG A C 1
ATOM 718 O O . ARG A 1 95 ? -9.225 11.145 17.778 1.00 87.19 95 ARG A O 1
ATOM 725 N N . HIS A 1 96 ? -7.750 9.474 17.499 1.00 85.69 96 HIS A N 1
ATOM 726 C CA . HIS A 1 96 ? -8.651 8.366 17.816 1.00 85.69 96 HIS A CA 1
ATOM 727 C C . HIS A 1 96 ? -8.136 7.548 19.008 1.00 85.69 96 HIS A C 1
ATOM 729 O O . HIS A 1 96 ? -8.211 6.315 19.012 1.00 85.69 96 HIS A O 1
ATOM 735 N N . ILE A 1 97 ? -7.600 8.245 20.017 1.00 79.88 97 ILE A N 1
ATOM 736 C CA . ILE A 1 97 ? -7.160 7.646 21.280 1.00 79.88 97 ILE A CA 1
ATOM 737 C C . ILE A 1 97 ? -8.307 6.825 21.880 1.00 79.88 97 ILE A C 1
ATOM 739 O O . ILE A 1 97 ? -9.420 7.316 22.043 1.00 79.88 97 ILE A O 1
ATOM 743 N N . GLY A 1 98 ? -8.025 5.558 22.190 1.00 77.50 98 GLY A N 1
ATOM 744 C CA . GLY A 1 98 ? -8.994 4.603 22.738 1.00 77.50 98 GLY A CA 1
ATOM 745 C C . GLY A 1 98 ? -9.767 3.792 21.692 1.00 77.50 98 GLY A C 1
ATOM 746 O O . GLY A 1 98 ? -10.305 2.744 22.034 1.00 77.50 98 GLY A O 1
ATOM 747 N N . GLU A 1 99 ? -9.778 4.208 20.422 1.00 79.88 99 GLU A N 1
ATOM 748 C CA . GLU A 1 99 ? -10.423 3.459 19.331 1.00 79.88 99 GLU A CA 1
ATOM 749 C C . GLU A 1 99 ? -9.424 2.721 18.435 1.00 79.88 99 GLU A C 1
ATOM 751 O O . GLU A 1 99 ? -9.739 1.664 17.890 1.00 79.88 99 GLU A O 1
ATOM 756 N N . VAL A 1 100 ? -8.230 3.289 18.252 1.00 80.88 100 VAL A N 1
ATOM 757 C CA . VAL A 1 100 ? -7.162 2.707 17.433 1.00 80.88 100 VAL A CA 1
ATOM 758 C C . VAL A 1 100 ? -6.070 2.177 18.357 1.00 80.88 100 VAL A C 1
ATOM 760 O O . VAL A 1 100 ? -5.461 2.939 19.108 1.00 80.88 100 VAL A O 1
ATOM 763 N N . SER A 1 101 ? -5.815 0.867 18.304 1.00 84.56 101 SER A N 1
ATOM 764 C CA . SER A 1 101 ? -4.739 0.248 19.080 1.00 84.56 101 SER A CA 1
ATOM 765 C C . SER A 1 101 ? -3.369 0.553 18.471 1.00 84.56 101 SER A C 1
ATOM 767 O O . SER A 1 101 ? -3.230 0.760 17.264 1.00 84.56 101 SER A O 1
ATOM 769 N N . PHE A 1 102 ? -2.327 0.531 19.303 1.00 84.00 102 PHE A N 1
ATOM 770 C CA . PHE A 1 102 ? -0.949 0.644 18.821 1.00 84.00 102 PHE A CA 1
ATOM 771 C C . PHE A 1 102 ? -0.602 -0.463 17.815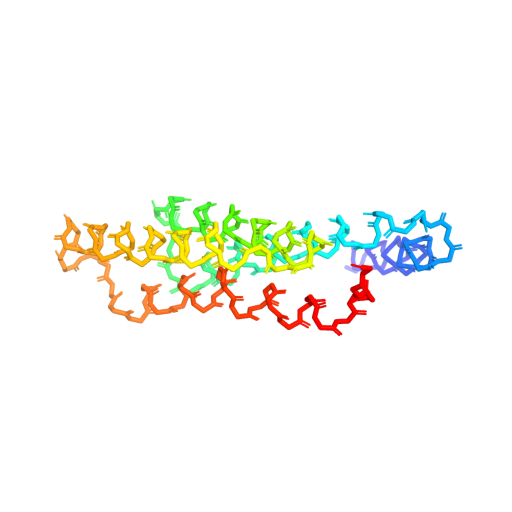 1.00 84.00 102 PHE A C 1
ATOM 773 O O . PHE A 1 102 ? 0.011 -0.189 16.788 1.00 84.00 102 PHE A O 1
ATOM 780 N N . GLU A 1 103 ? -1.060 -1.691 18.070 1.00 85.75 103 GLU A N 1
ATOM 781 C CA . GLU A 1 103 ? -0.900 -2.833 17.164 1.00 85.75 103 GLU A CA 1
ATOM 782 C C . GLU A 1 103 ? -1.446 -2.527 15.766 1.00 85.75 103 GLU A C 1
ATOM 784 O O . GLU A 1 103 ? -0.777 -2.763 14.766 1.00 85.75 103 G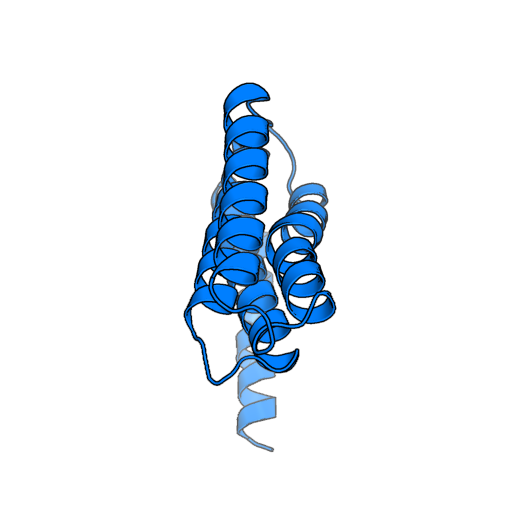LU A O 1
ATOM 789 N N . THR A 1 104 ? -2.615 -1.895 15.694 1.00 86.31 104 THR A N 1
ATOM 790 C CA . THR A 1 104 ? -3.238 -1.499 14.432 1.00 86.31 104 THR A CA 1
ATOM 791 C C . THR A 1 104 ? -2.366 -0.516 13.643 1.00 86.31 104 THR A C 1
ATOM 793 O O . THR A 1 104 ? -2.187 -0.651 12.429 1.00 86.31 104 THR A O 1
ATOM 796 N N . VAL A 1 105 ? -1.797 0.479 14.329 1.00 87.94 105 VAL A N 1
ATOM 797 C CA . VAL A 1 105 ? -0.879 1.455 13.724 1.00 87.94 105 VAL A CA 1
ATOM 798 C C . VAL A 1 105 ? 0.405 0.769 13.254 1.00 87.94 105 VAL A C 1
ATOM 800 O O . VAL A 1 105 ? 0.846 1.006 12.129 1.00 87.94 105 VAL A O 1
ATOM 803 N N . ALA A 1 106 ? 0.965 -0.122 14.075 1.00 88.12 106 ALA A N 1
ATOM 804 C CA . ALA A 1 106 ? 2.170 -0.879 13.759 1.00 88.12 106 ALA A CA 1
ATOM 805 C C . ALA A 1 106 ? 1.972 -1.795 12.541 1.00 88.12 106 ALA A C 1
ATOM 807 O O . ALA A 1 106 ? 2.808 -1.796 11.639 1.00 88.12 106 ALA A O 1
ATOM 808 N N . VAL A 1 107 ? 0.842 -2.505 12.458 1.00 89.94 107 VAL A N 1
ATOM 809 C CA . VAL A 1 107 ? 0.494 -3.335 11.295 1.00 89.94 107 VAL A CA 1
ATOM 810 C C . VAL A 1 107 ? 0.303 -2.475 10.048 1.00 89.94 107 VAL A C 1
ATOM 812 O O . VAL A 1 107 ? 0.792 -2.841 8.985 1.00 89.94 107 VAL A O 1
ATOM 815 N N . THR A 1 108 ? -0.339 -1.308 10.160 1.00 90.31 108 THR A N 1
ATOM 816 C CA . THR A 1 108 ? -0.523 -0.383 9.023 1.00 90.31 108 THR A CA 1
ATOM 817 C C . THR A 1 108 ? 0.812 0.108 8.465 1.00 90.31 108 THR A C 1
ATOM 819 O O . THR A 1 108 ? 0.996 0.170 7.245 1.00 90.31 108 THR A O 1
ATOM 822 N N . LEU A 1 109 ? 1.749 0.418 9.362 1.00 90.75 109 LEU A N 1
ATOM 823 C CA . LEU A 1 109 ? 3.105 0.831 9.029 1.00 90.75 109 LEU A CA 1
ATOM 824 C C . LEU A 1 109 ? 3.902 -0.311 8.380 1.00 90.75 109 LEU A C 1
ATOM 826 O O . LEU A 1 109 ? 4.497 -0.128 7.320 1.00 90.75 109 LEU A O 1
ATOM 830 N N . PHE A 1 110 ? 3.857 -1.501 8.980 1.00 90.12 110 PHE A N 1
ATOM 831 C CA . PHE A 1 110 ? 4.495 -2.710 8.462 1.00 90.12 110 PHE A CA 1
ATOM 832 C C . PHE A 1 110 ? 3.984 -3.064 7.061 1.00 90.12 110 PHE A C 1
ATOM 834 O O . PHE A 1 110 ? 4.772 -3.288 6.145 1.00 90.12 110 PHE A O 1
ATOM 841 N N . ALA A 1 111 ? 2.665 -3.062 6.882 1.00 89.81 111 ALA A N 1
ATOM 842 C CA . ALA A 1 111 ? 2.007 -3.400 5.630 1.00 89.81 111 ALA A CA 1
ATOM 843 C C . ALA A 1 111 ? 2.354 -2.416 4.503 1.00 89.81 111 ALA A C 1
ATOM 845 O O . ALA A 1 111 ? 2.589 -2.835 3.374 1.00 89.81 111 ALA A O 1
ATOM 846 N N . GLY A 1 112 ? 2.427 -1.119 4.816 1.00 87.44 112 GLY A N 1
ATOM 847 C CA . GLY A 1 112 ? 2.650 -0.065 3.824 1.00 87.44 112 GLY A CA 1
ATOM 848 C C . GLY A 1 112 ? 4.113 0.137 3.429 1.00 87.44 112 GLY A C 1
ATOM 849 O O . GLY A 1 112 ? 4.372 0.783 2.419 1.00 87.44 112 GLY A O 1
ATOM 850 N N . ILE A 1 113 ? 5.066 -0.389 4.208 1.00 88.56 113 ILE A N 1
ATOM 851 C CA . ILE A 1 113 ? 6.507 -0.208 3.965 1.00 88.56 113 ILE A CA 1
ATOM 852 C C . ILE A 1 113 ? 7.220 -1.535 3.752 1.00 88.56 113 ILE A C 1
ATOM 854 O O . ILE A 1 113 ? 7.903 -1.703 2.747 1.00 88.56 113 ILE A O 1
ATOM 858 N N . LEU A 1 114 ? 7.078 -2.483 4.680 1.00 87.88 114 LEU A N 1
ATOM 859 C CA . LEU A 1 114 ? 7.934 -3.664 4.699 1.00 87.88 114 LEU A CA 1
ATOM 860 C C . LEU A 1 114 ? 7.562 -4.670 3.605 1.00 87.88 114 LEU A C 1
ATOM 862 O O . LEU A 1 114 ? 8.446 -5.172 2.918 1.00 87.88 114 LEU A O 1
ATOM 866 N N . ILE A 1 115 ? 6.267 -4.930 3.400 1.00 87.12 115 ILE A N 1
ATOM 867 C CA . ILE A 1 115 ? 5.800 -5.826 2.324 1.00 87.12 115 ILE A CA 1
ATOM 868 C C . ILE A 1 115 ? 6.245 -5.315 0.940 1.00 87.12 115 ILE A C 1
ATOM 870 O O . ILE A 1 115 ? 6.871 -6.076 0.200 1.00 87.12 115 ILE A O 1
ATOM 874 N N . PRO A 1 116 ? 6.000 -4.039 0.584 1.00 86.94 116 PRO A N 1
ATOM 875 C CA . PRO A 1 116 ? 6.469 -3.472 -0.678 1.00 86.94 116 PRO A CA 1
ATOM 876 C C . PRO A 1 116 ? 7.990 -3.489 -0.812 1.00 86.94 116 PRO A C 1
ATOM 878 O O . PRO A 1 116 ? 8.489 -3.763 -1.897 1.00 86.94 116 PRO A O 1
ATOM 881 N N . LEU A 1 117 ? 8.729 -3.245 0.277 1.00 85.31 117 LEU A N 1
ATOM 882 C CA . LEU A 1 117 ? 10.189 -3.304 0.272 1.00 85.31 117 LEU A CA 1
ATOM 883 C C . LEU A 1 117 ? 10.696 -4.716 -0.052 1.00 85.31 117 LEU A C 1
ATOM 885 O O . LEU A 1 117 ? 11.624 -4.866 -0.833 1.00 85.31 117 LEU A O 1
ATOM 889 N N . PHE A 1 118 ? 10.079 -5.770 0.487 1.00 84.94 118 PHE A N 1
ATOM 890 C CA . PHE A 1 118 ? 10.462 -7.137 0.121 1.00 84.94 118 PHE A CA 1
ATOM 891 C C . PHE A 1 118 ? 10.197 -7.446 -1.351 1.00 84.94 118 PHE A C 1
ATOM 893 O O . PHE A 1 118 ? 11.006 -8.112 -1.991 1.00 84.94 118 PHE A O 1
ATOM 900 N N . PHE A 1 119 ? 9.087 -6.952 -1.899 1.00 81.62 119 PHE A N 1
ATOM 901 C CA . PHE A 1 119 ? 8.806 -7.099 -3.324 1.00 81.62 119 PHE A CA 1
ATOM 902 C C . PHE A 1 119 ? 9.771 -6.293 -4.195 1.00 81.62 119 PHE A C 1
ATOM 904 O O . PHE A 1 119 ? 10.108 -6.745 -5.286 1.00 81.62 119 PHE A O 1
ATOM 911 N N . SER A 1 120 ? 10.243 -5.137 -3.730 1.00 80.38 120 SER A N 1
ATOM 912 C CA . SER A 1 120 ? 11.203 -4.324 -4.476 1.00 80.38 120 SER A CA 1
ATOM 913 C C . SER A 1 120 ? 12.555 -5.016 -4.657 1.00 80.38 120 SER A C 1
ATOM 915 O O . SER A 1 120 ? 13.167 -4.873 -5.708 1.00 80.38 120 SER A O 1
ATOM 917 N N . LEU A 1 121 ? 12.979 -5.840 -3.692 1.00 79.62 121 LEU A N 1
ATOM 918 C CA . LEU A 1 121 ? 14.221 -6.623 -3.772 1.00 79.62 121 LEU A CA 1
ATOM 919 C C . LEU A 1 121 ? 14.218 -7.677 -4.892 1.00 79.62 121 LEU A C 1
ATOM 921 O O . LEU A 1 121 ? 15.279 -8.164 -5.272 1.00 79.62 121 LEU A O 1
ATOM 925 N N . ILE A 1 122 ? 13.039 -8.061 -5.390 1.00 73.19 122 ILE A N 1
ATOM 926 C CA . ILE A 1 122 ? 12.882 -9.035 -6.481 1.00 73.19 122 ILE A CA 1
ATOM 927 C C . ILE A 1 122 ? 13.014 -8.342 -7.847 1.00 73.19 122 ILE A C 1
ATOM 929 O O . ILE A 1 122 ? 13.337 -8.989 -8.844 1.00 73.19 122 ILE A O 1
ATOM 933 N N . VAL A 1 123 ? 12.765 -7.031 -7.908 1.00 67.44 123 VAL A N 1
ATOM 934 C CA . VAL A 1 123 ? 12.811 -6.251 -9.146 1.00 67.44 123 VAL A CA 1
ATOM 935 C C . VAL A 1 123 ? 14.257 -5.813 -9.411 1.00 67.44 123 VAL A C 1
ATOM 937 O O . VAL A 1 123 ? 14.879 -5.223 -8.527 1.00 67.44 123 VAL A O 1
ATOM 940 N N . PRO A 1 124 ? 14.817 -6.070 -10.607 1.00 60.34 124 PRO A N 1
ATOM 941 C CA . PRO A 1 124 ? 16.127 -5.543 -10.965 1.00 60.34 124 PRO A CA 1
ATOM 942 C C . PRO A 1 124 ? 16.080 -4.009 -10.985 1.00 60.34 124 PRO A C 1
ATOM 944 O O . PRO A 1 124 ? 15.244 -3.408 -11.659 1.00 60.34 124 PRO A O 1
ATOM 947 N N . VAL A 1 125 ? 16.963 -3.386 -10.205 1.00 58.78 125 VAL A N 1
ATOM 948 C CA . VAL A 1 125 ? 17.134 -1.929 -10.156 1.00 58.78 125 VAL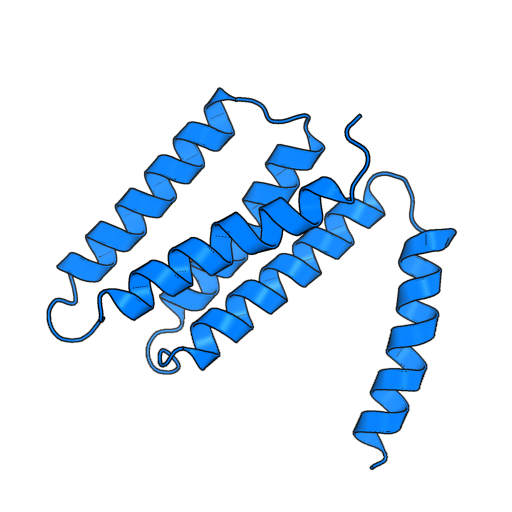 A CA 1
ATOM 949 C C . VAL A 1 125 ? 17.924 -1.509 -11.397 1.00 58.78 125 VAL A C 1
ATOM 951 O O . VAL A 1 125 ? 19.004 -2.057 -11.632 1.00 58.78 125 VAL A O 1
ATOM 954 N N . TYR A 1 126 ? 17.376 -0.582 -12.186 1.00 49.12 126 TYR A N 1
ATOM 955 C CA . TYR A 1 126 ? 18.062 0.048 -13.322 1.00 49.12 126 TYR A CA 1
ATOM 956 C C . TYR A 1 126 ? 18.827 1.299 -12.886 1.00 49.12 126 TYR A C 1
ATOM 958 O O . TYR A 1 126 ? 18.313 2.031 -12.008 1.00 49.12 126 TYR A O 1
#

Secondary structure (DSSP, 8-state):
-HHHHHHHHHHHHHHHHHHHTS-TTHHHHHHHHHHHHHHHHHHIIIIITT-THHHHHHHHHHHHHHHHHHTT--HHHHHHHHHHHHHHHHHHHHHTTTTS-HHHHHHHHHHHHHHHHHHHTTSPP-

Sequence (126 aa):
MLVRTLAGLLALPLLFLVIFVLPDWGVPMAYAVLGALAAYELVSAAGLAKRKFLPAISASFAVLVQAWAYFGFLAWPAVLGLLLFVAILFAYGMRHIGEVSFETVAVTLFAGILIPLFFSLIVPVY

Radius of gyration: 16.34 Å; chains: 1; bounding box: 34×38×45 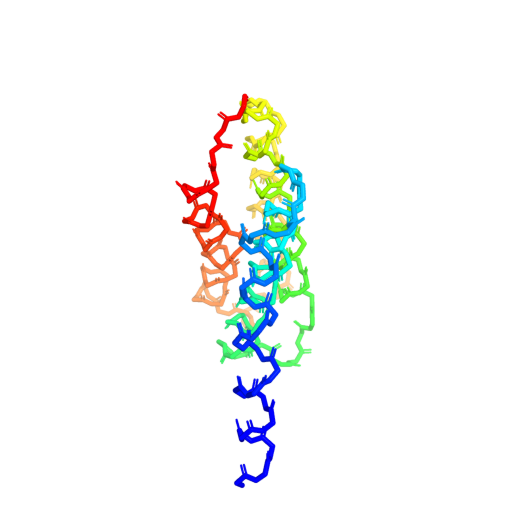Å

pLDDT: mean 82.29, std 9.06, range [49.12, 93.62]